Protein AF-W7JHJ1-F1 (afdb_monomer_lite)

Sequence (54 aa):
MDNINNNYLCFNISGKKIKNKKEIFFFFFFFFFFFFFFFFFFFFLKKKKKTEKR

Secondary structure (DSSP, 8-state):
-----------EETTEE---HHHHHHHHHHHHHHHHHHHHHHHHHHHHHHHTT-

Foldseek 3Di:
DDPPPPPPVQPCDPNDGPPDPVVVVVVVVVVVVVVVVVVVVVVVVVVVVVVVVD

Radius of gyration: 20.03 Å; chains: 1; bounding box: 52×25×46 Å

Organism: NCBI:txid1237627

Structure (mmCIF, N/CA/C/O backbone):
data_AF-W7JHJ1-F1
#
_entry.id   AF-W7JHJ1-F1
#
loop_
_atom_site.group_PDB
_atom_site.id
_atom_site.type_symbol
_atom_site.label_atom_id
_atom_site.label_alt_id
_atom_site.label_comp_id
_atom_site.label_asym_id
_atom_site.label_entity_id
_atom_site.label_seq_id
_atom_site.pdbx_PDB_ins_code
_atom_site.Cartn_x
_atom_site.Cartn_y
_atom_site.Cartn_z
_atom_site.occupancy
_atom_site.B_iso_or_equiv
_atom_site.auth_seq_id
_atom_site.auth_comp_id
_atom_site.auth_asym_id
_atom_site.auth_atom_id
_atom_site.pdbx_PDB_model_num
ATOM 1 N N . MET A 1 1 ? 36.232 13.649 -14.894 1.00 42.31 1 MET A N 1
ATOM 2 C CA . MET A 1 1 ? 34.771 13.504 -15.051 1.00 42.31 1 MET A CA 1
ATOM 3 C C . MET A 1 1 ? 34.395 12.190 -14.413 1.00 42.31 1 MET A C 1
ATOM 5 O O . MET A 1 1 ? 34.568 11.147 -15.034 1.00 42.31 1 MET A O 1
ATOM 9 N N . ASP A 1 2 ? 34.001 12.237 -13.146 1.00 38.94 2 ASP A N 1
ATOM 10 C CA . ASP A 1 2 ? 33.685 11.032 -12.395 1.00 38.94 2 ASP A CA 1
ATOM 11 C C . ASP A 1 2 ? 32.412 10.412 -12.950 1.00 38.94 2 ASP A C 1
ATOM 13 O O . ASP A 1 2 ? 31.334 11.009 -12.961 1.00 38.94 2 ASP A O 1
ATOM 17 N N . ASN A 1 3 ? 32.590 9.207 -13.477 1.00 43.66 3 ASN A N 1
ATOM 18 C CA . ASN A 1 3 ? 31.546 8.319 -13.935 1.00 43.66 3 ASN A CA 1
ATOM 19 C C . ASN A 1 3 ? 30.779 7.867 -12.688 1.00 43.66 3 ASN A C 1
ATOM 21 O O . ASN A 1 3 ? 31.062 6.813 -12.116 1.00 43.66 3 ASN A O 1
ATOM 25 N N . ILE A 1 4 ? 29.882 8.733 -12.199 1.00 47.34 4 ILE A N 1
ATOM 26 C CA . ILE A 1 4 ? 28.977 8.441 -11.092 1.00 47.34 4 ILE A CA 1
ATOM 27 C C . ILE A 1 4 ? 28.063 7.348 -11.608 1.00 47.34 4 ILE A C 1
ATOM 29 O O . ILE A 1 4 ? 27.064 7.583 -12.288 1.00 47.34 4 ILE A O 1
ATOM 33 N N . ASN A 1 5 ? 28.515 6.135 -11.324 1.00 45.06 5 ASN A N 1
ATOM 34 C CA . ASN A 1 5 ? 27.818 4.886 -11.446 1.00 45.06 5 ASN A CA 1
ATOM 35 C C . ASN A 1 5 ? 26.381 5.151 -10.995 1.00 45.06 5 ASN A C 1
ATOM 37 O O . ASN A 1 5 ? 26.116 5.329 -9.805 1.00 45.06 5 ASN A O 1
ATOM 41 N N . ASN A 1 6 ? 25.485 5.278 -11.977 1.00 50.62 6 ASN A N 1
ATOM 42 C CA . ASN A 1 6 ? 24.047 5.432 -11.820 1.00 50.62 6 ASN A CA 1
ATOM 43 C C . ASN A 1 6 ? 23.510 4.110 -11.264 1.00 50.62 6 ASN A C 1
ATOM 45 O O . ASN A 1 6 ? 22.770 3.373 -11.914 1.00 50.62 6 ASN A O 1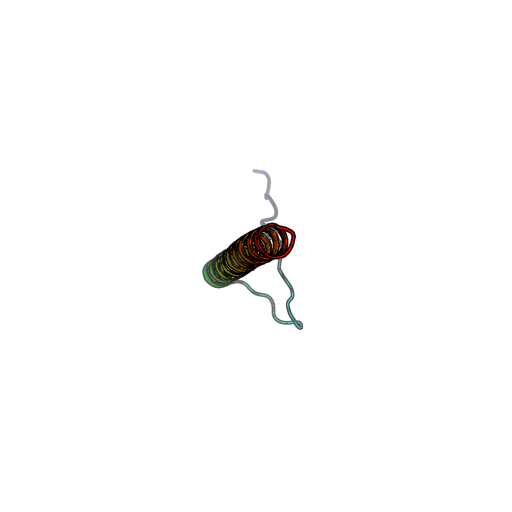
ATOM 49 N N . ASN A 1 7 ? 23.938 3.789 -10.048 1.00 48.59 7 ASN A N 1
ATOM 50 C CA . ASN A 1 7 ? 23.509 2.663 -9.258 1.00 48.59 7 ASN A CA 1
ATOM 51 C C . ASN A 1 7 ? 22.167 3.061 -8.644 1.00 48.59 7 ASN A C 1
ATOM 53 O O . ASN A 1 7 ? 22.005 3.172 -7.431 1.00 48.59 7 ASN A O 1
ATOM 57 N N . TYR A 1 8 ? 21.198 3.365 -9.513 1.00 53.19 8 TYR A N 1
ATOM 58 C CA . TYR A 1 8 ? 19.804 3.353 -9.124 1.00 53.19 8 TYR A CA 1
ATOM 59 C C . TYR A 1 8 ? 19.579 1.959 -8.559 1.00 53.19 8 TYR A C 1
ATOM 61 O O . TYR A 1 8 ? 19.746 0.987 -9.295 1.00 53.19 8 TYR A O 1
ATOM 69 N N . LEU A 1 9 ? 19.297 1.879 -7.255 1.00 53.25 9 LEU A N 1
ATOM 70 C CA . LEU A 1 9 ? 18.925 0.658 -6.546 1.00 53.25 9 LEU A CA 1
ATOM 71 C C . LEU A 1 9 ? 17.983 -0.145 -7.442 1.00 53.25 9 LEU A C 1
ATOM 73 O O . LEU A 1 9 ? 16.807 0.188 -7.596 1.00 53.25 9 LEU A O 1
ATOM 77 N N . CYS A 1 10 ? 18.537 -1.145 -8.126 1.00 54.47 10 CYS A N 1
ATOM 78 C CA . CYS A 1 10 ? 17.785 -1.947 -9.067 1.00 54.47 10 CYS A CA 1
ATOM 79 C C . CYS A 1 10 ? 16.971 -2.899 -8.201 1.00 54.47 10 CYS A C 1
ATOM 81 O O . CYS A 1 10 ? 17.478 -3.922 -7.743 1.00 54.47 10 CYS A O 1
ATOM 83 N N . PHE A 1 11 ? 15.737 -2.501 -7.887 1.00 57.66 11 PHE A N 1
ATOM 84 C CA . PHE A 1 11 ? 14.806 -3.331 -7.139 1.00 57.66 11 PHE A CA 1
ATOM 85 C C . PHE A 1 11 ? 14.473 -4.554 -7.998 1.00 57.66 11 PHE A C 1
ATOM 87 O O . PHE A 1 11 ? 13.663 -4.497 -8.923 1.00 57.66 11 PHE A O 1
ATOM 94 N N . ASN A 1 12 ? 15.160 -5.659 -7.715 1.00 55.12 12 ASN A N 1
ATOM 95 C CA . ASN A 1 12 ? 14.894 -6.961 -8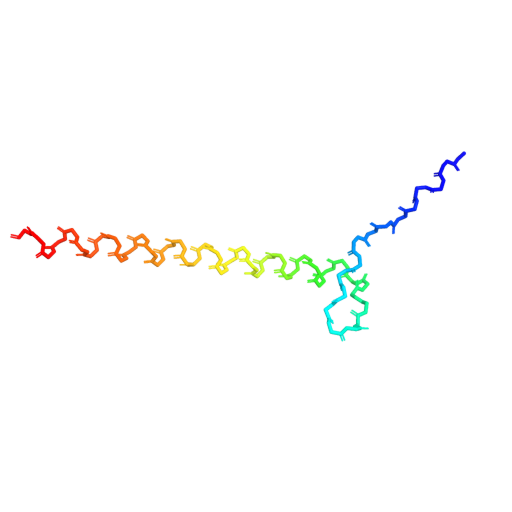.306 1.00 55.12 12 ASN A CA 1
ATOM 96 C C . ASN A 1 12 ? 13.704 -7.580 -7.570 1.00 55.12 12 ASN A C 1
ATOM 98 O O . ASN A 1 12 ? 13.867 -8.303 -6.590 1.00 55.12 12 ASN A O 1
ATOM 102 N N . ILE A 1 13 ? 12.495 -7.296 -8.043 1.00 57.62 13 ILE A N 1
ATOM 103 C CA . ILE A 1 13 ? 11.299 -7.999 -7.584 1.00 57.62 13 ILE A CA 1
ATOM 104 C C . ILE A 1 13 ? 11.102 -9.178 -8.545 1.00 57.62 13 ILE A C 1
ATOM 106 O O . ILE A 1 13 ? 10.785 -8.992 -9.717 1.00 57.62 13 ILE A O 1
ATOM 110 N N . SER A 1 14 ? 11.353 -10.401 -8.066 1.00 54.19 14 SER A N 1
ATOM 111 C CA . SER A 1 14 ? 11.133 -11.650 -8.821 1.00 54.19 14 SER A CA 1
ATOM 112 C C . SER A 1 14 ? 11.992 -11.821 -10.095 1.00 54.19 14 SER A C 1
ATOM 114 O O . SER A 1 14 ? 11.515 -12.253 -11.141 1.00 54.19 14 SER A O 1
ATOM 116 N N . GLY A 1 15 ? 13.273 -11.429 -10.047 1.00 59.31 15 GLY A N 1
ATOM 117 C CA . GLY A 1 15 ? 14.225 -11.608 -11.161 1.00 59.31 15 GLY A CA 1
ATOM 118 C C . GLY A 1 15 ? 14.046 -10.651 -12.350 1.00 59.31 15 GLY A C 1
ATO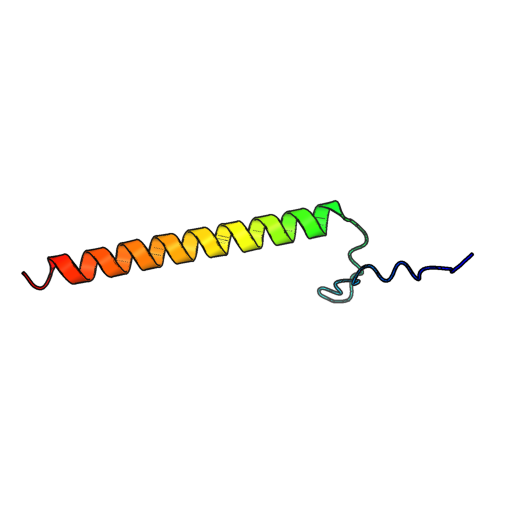M 119 O O . GLY A 1 15 ? 14.856 -10.665 -13.278 1.00 59.31 15 GLY A O 1
ATOM 120 N N . LYS A 1 16 ? 13.033 -9.777 -12.319 1.00 59.06 16 LYS A N 1
ATOM 121 C CA . LYS A 1 16 ? 12.791 -8.766 -13.351 1.00 59.06 16 LYS A CA 1
ATOM 122 C C . LYS A 1 16 ? 13.369 -7.424 -12.896 1.00 59.06 16 LYS A C 1
ATOM 124 O O . LYS A 1 16 ? 12.934 -6.858 -11.897 1.00 59.06 16 LYS A O 1
ATOM 129 N N . LYS A 1 17 ? 14.359 -6.909 -13.635 1.00 62.59 17 LYS A N 1
ATOM 130 C CA . LYS A 1 17 ? 14.932 -5.577 -13.385 1.00 62.59 17 LYS A CA 1
ATOM 131 C C . LYS A 1 17 ? 13.883 -4.509 -13.689 1.00 62.59 17 LYS A C 1
ATOM 133 O O . LYS A 1 17 ? 13.580 -4.261 -14.858 1.00 62.59 17 LYS A O 1
ATOM 138 N N . ILE A 1 18 ? 13.363 -3.854 -12.655 1.00 64.12 18 ILE A N 1
ATOM 139 C CA . ILE A 1 18 ? 12.482 -2.694 -12.808 1.00 64.12 18 ILE A CA 1
ATOM 140 C C . ILE A 1 18 ? 13.352 -1.508 -13.235 1.00 64.12 18 ILE A C 1
ATOM 142 O O . ILE A 1 18 ? 14.078 -0.923 -12.434 1.00 64.12 18 ILE A O 1
ATOM 146 N N . LYS A 1 19 ? 13.327 -1.181 -14.531 1.00 66.75 19 LYS A N 1
ATOM 147 C CA . LYS A 1 19 ? 14.042 -0.020 -15.098 1.00 66.75 19 LYS A CA 1
ATOM 148 C C . LYS A 1 19 ? 13.202 1.264 -15.075 1.00 66.75 19 LYS A C 1
ATOM 150 O O . LYS A 1 19 ? 13.738 2.354 -15.263 1.00 66.75 19 LYS A O 1
ATOM 155 N N . ASN A 1 20 ? 11.894 1.154 -14.846 1.00 73.62 20 ASN A N 1
ATOM 156 C CA . ASN A 1 20 ? 10.962 2.265 -14.989 1.00 73.62 20 ASN A CA 1
ATOM 157 C C . ASN A 1 20 ? 10.823 3.058 -13.683 1.00 73.62 20 ASN A C 1
ATOM 159 O O . ASN A 1 20 ? 10.189 2.610 -12.730 1.00 73.62 20 ASN A O 1
ATOM 163 N N . LYS A 1 21 ? 11.332 4.299 -13.671 1.00 77.31 21 LYS A N 1
ATOM 164 C CA . LYS A 1 21 ? 11.188 5.239 -12.538 1.00 77.31 21 LYS A CA 1
ATOM 165 C C . LYS A 1 21 ? 9.725 5.434 -12.104 1.00 77.31 21 LYS A C 1
ATOM 167 O O . LYS A 1 21 ? 9.455 5.590 -10.918 1.00 77.31 21 LYS A O 1
ATOM 172 N N . LYS A 1 22 ? 8.781 5.383 -13.054 1.00 83.50 22 LYS A N 1
ATOM 173 C CA . LYS A 1 22 ? 7.336 5.501 -12.792 1.00 83.50 22 LYS A CA 1
ATOM 174 C C . LYS A 1 22 ? 6.786 4.337 -11.961 1.00 83.50 22 LYS A C 1
ATOM 176 O O . LYS A 1 22 ? 5.981 4.575 -11.070 1.00 83.50 22 LYS A O 1
ATOM 181 N N . GLU A 1 23 ? 7.233 3.108 -12.221 1.00 81.88 23 GLU A N 1
ATOM 182 C CA . GLU A 1 23 ? 6.778 1.918 -11.484 1.00 81.88 23 GLU A CA 1
ATOM 183 C C . GLU A 1 23 ? 7.255 1.958 -10.032 1.00 81.88 23 GLU A C 1
ATOM 185 O O . GLU A 1 23 ? 6.479 1.690 -9.119 1.00 81.88 23 GLU A O 1
ATOM 190 N N . ILE A 1 24 ? 8.502 2.383 -9.811 1.00 84.06 24 ILE A N 1
ATOM 191 C CA . ILE A 1 24 ? 9.066 2.560 -8.467 1.00 84.06 24 ILE A CA 1
ATOM 192 C C . ILE A 1 24 ? 8.282 3.631 -7.702 1.00 84.06 24 ILE A C 1
ATOM 194 O O . ILE A 1 24 ? 7.880 3.407 -6.564 1.00 84.06 24 ILE A O 1
ATOM 198 N N . PHE A 1 25 ? 8.012 4.777 -8.335 1.00 86.31 25 PHE A N 1
ATOM 199 C CA . PHE A 1 25 ? 7.223 5.841 -7.716 1.00 86.31 25 PHE A CA 1
ATOM 200 C C . PHE A 1 25 ? 5.801 5.378 -7.370 1.00 86.31 25 PHE A C 1
ATOM 202 O O . PHE A 1 25 ? 5.328 5.629 -6.264 1.00 86.31 25 PHE A O 1
ATOM 209 N N . PHE A 1 26 ? 5.141 4.652 -8.278 1.00 87.44 26 PHE A N 1
ATOM 210 C CA . PHE A 1 26 ? 3.811 4.096 -8.035 1.00 87.44 26 PHE A CA 1
ATOM 211 C C . PHE A 1 26 ? 3.811 3.086 -6.880 1.00 87.44 26 PHE A C 1
ATOM 213 O O . PHE A 1 26 ? 2.931 3.137 -6.025 1.00 87.44 26 PHE A O 1
ATOM 220 N N . PHE A 1 27 ? 4.824 2.218 -6.804 1.00 87.50 27 PHE A N 1
ATOM 221 C CA . PHE A 1 27 ? 4.983 1.272 -5.700 1.00 87.50 27 PHE A CA 1
ATOM 222 C C . PHE A 1 27 ? 5.166 1.983 -4.353 1.00 87.50 27 PHE A C 1
ATOM 224 O O . PHE A 1 27 ? 4.487 1.643 -3.385 1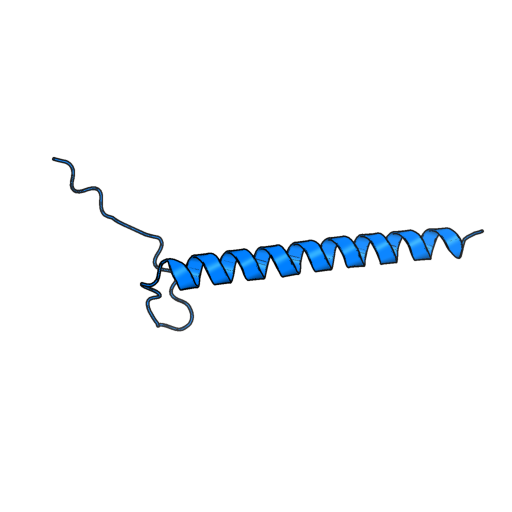.00 87.50 27 PHE A O 1
ATOM 231 N N . PHE A 1 28 ? 6.026 3.006 -4.291 1.00 89.19 28 PHE A N 1
ATOM 232 C CA . PHE A 1 28 ? 6.194 3.812 -3.078 1.00 89.19 28 PHE A CA 1
ATOM 233 C C . PHE A 1 28 ? 4.903 4.531 -2.686 1.00 89.19 28 PHE A C 1
ATOM 235 O O . PHE A 1 28 ? 4.531 4.513 -1.514 1.00 89.19 28 PHE A O 1
ATOM 242 N N . PHE A 1 29 ? 4.198 5.126 -3.650 1.00 92.94 29 PHE A N 1
ATOM 243 C CA . PHE A 1 29 ? 2.919 5.788 -3.401 1.00 92.94 29 PHE A CA 1
ATOM 244 C C . PHE A 1 29 ? 1.885 4.814 -2.828 1.00 92.94 29 PHE A C 1
ATOM 246 O O . PHE A 1 29 ? 1.243 5.109 -1.819 1.00 92.94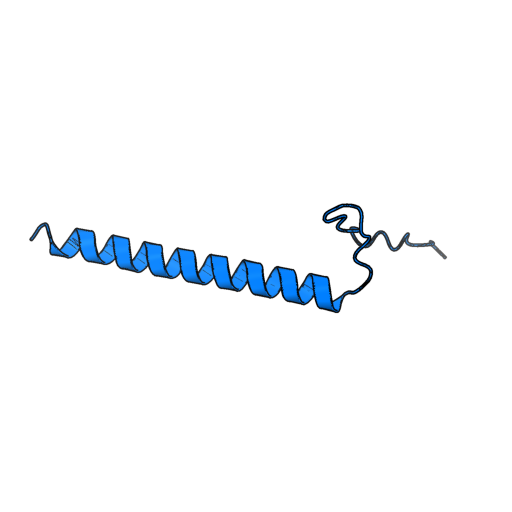 29 PHE A O 1
ATOM 253 N N . PHE A 1 30 ? 1.773 3.626 -3.427 1.00 94.06 30 PHE A N 1
ATOM 254 C CA . PHE A 1 30 ? 0.893 2.567 -2.950 1.00 94.06 30 PHE A CA 1
ATOM 255 C C . PHE A 1 30 ? 1.272 2.144 -1.527 1.00 94.06 30 PHE A C 1
ATOM 257 O O . PHE A 1 30 ? 0.422 2.155 -0.642 1.00 94.06 30 PHE A O 1
ATOM 264 N N . PHE A 1 31 ? 2.550 1.866 -1.261 1.00 94.06 31 PHE A N 1
ATOM 265 C CA . PHE A 1 31 ? 3.020 1.499 0.076 1.00 94.06 31 PHE A CA 1
ATOM 266 C C . PHE A 1 31 ? 2.666 2.557 1.134 1.00 94.06 31 PHE A C 1
ATOM 268 O O . PHE A 1 31 ? 2.123 2.219 2.189 1.00 94.06 31 PHE A O 1
ATOM 275 N N . PHE A 1 32 ? 2.897 3.839 0.837 1.00 95.44 32 PHE A N 1
ATOM 276 C CA . PHE A 1 32 ? 2.509 4.934 1.726 1.00 95.44 32 PHE A CA 1
ATOM 277 C C . PHE A 1 32 ? 0.997 4.981 1.957 1.00 95.44 32 PHE A C 1
ATOM 279 O O . PHE A 1 32 ? 0.566 5.131 3.099 1.00 95.44 32 PHE A O 1
ATOM 286 N N . PHE A 1 33 ? 0.187 4.805 0.911 1.00 96.81 33 PHE A N 1
ATOM 287 C CA . PHE A 1 33 ? -1.270 4.782 1.036 1.00 96.81 33 PHE A CA 1
ATOM 288 C C . PHE A 1 33 ? -1.751 3.675 1.991 1.00 96.81 33 PHE A C 1
ATOM 290 O O . PHE A 1 33 ? -2.549 3.947 2.891 1.00 96.81 33 PHE A O 1
ATOM 297 N N . PHE A 1 34 ? -1.213 2.455 1.871 1.00 96.00 34 PHE A N 1
ATOM 298 C CA . PHE A 1 34 ? -1.534 1.361 2.801 1.00 96.00 34 PHE A CA 1
ATOM 299 C C . PHE A 1 34 ? -1.081 1.654 4.227 1.00 96.00 34 PHE A C 1
ATOM 301 O O . PHE A 1 34 ? -1.820 1.369 5.171 1.00 96.00 34 PHE A O 1
ATOM 308 N N . PHE A 1 35 ? 0.098 2.252 4.400 1.00 95.62 35 PHE A N 1
ATOM 309 C CA . PHE A 1 35 ? 0.593 2.628 5.721 1.00 95.62 35 PHE A CA 1
ATOM 310 C C . PHE A 1 35 ? -0.329 3.650 6.405 1.00 95.62 35 PHE A C 1
ATOM 312 O O . PHE A 1 35 ? -0.700 3.473 7.568 1.00 95.62 35 PHE A O 1
ATOM 319 N N . PHE A 1 36 ? -0.774 4.676 5.672 1.00 95.69 36 PHE A N 1
ATOM 320 C CA . PHE A 1 36 ? -1.737 5.655 6.180 1.00 95.69 36 PHE A CA 1
ATOM 321 C C . PHE A 1 36 ? -3.085 5.020 6.523 1.00 95.69 36 PHE A C 1
ATOM 323 O O . PHE A 1 36 ? -3.636 5.299 7.591 1.00 95.69 36 PHE A O 1
ATOM 330 N N . PHE A 1 37 ? -3.597 4.137 5.662 1.00 95.56 37 PHE A N 1
ATOM 331 C CA . PHE A 1 37 ? -4.843 3.421 5.926 1.00 95.56 37 PHE A CA 1
ATOM 332 C C . PHE A 1 37 ? -4.747 2.568 7.198 1.00 95.56 37 PHE A C 1
ATOM 334 O O . PHE A 1 37 ? -5.635 2.619 8.051 1.00 95.56 37 PHE A O 1
ATOM 341 N N . PHE A 1 38 ? -3.642 1.839 7.373 1.00 95.12 38 PHE A N 1
ATOM 342 C CA . PHE A 1 38 ? -3.405 1.033 8.568 1.00 95.12 38 PHE A CA 1
ATOM 343 C C . PHE A 1 38 ? -3.334 1.894 9.836 1.00 95.12 38 PHE A C 1
ATOM 345 O O . PHE A 1 38 ? -3.963 1.567 10.846 1.00 95.12 38 PHE A O 1
ATOM 352 N N . PHE A 1 39 ? -2.626 3.026 9.784 1.00 94.56 39 PHE A N 1
ATOM 353 C CA . PHE A 1 39 ? -2.535 3.948 10.916 1.00 94.56 39 PHE A CA 1
ATOM 354 C C . PHE A 1 39 ? -3.907 4.515 11.302 1.00 94.56 39 PHE A C 1
ATOM 356 O O . PHE A 1 39 ? -4.267 4.554 12.482 1.00 94.56 39 PHE A O 1
ATOM 363 N N . PHE A 1 40 ? -4.707 4.900 10.307 1.00 93.81 40 PHE A N 1
ATOM 364 C CA . PHE A 1 40 ? -6.066 5.385 10.522 1.00 93.81 40 PHE A CA 1
ATOM 365 C C . PHE A 1 40 ? -6.959 4.303 11.138 1.00 93.81 40 PHE A C 1
ATOM 367 O O . PHE A 1 40 ? -7.629 4.549 12.142 1.00 93.81 40 PHE A O 1
ATOM 374 N N . PHE A 1 41 ? -6.914 3.081 10.608 1.00 93.81 41 PHE A N 1
ATOM 375 C CA . PHE A 1 41 ? -7.655 1.949 11.157 1.00 93.81 41 PHE A CA 1
ATOM 376 C C . PHE A 1 41 ? -7.278 1.672 12.621 1.00 93.81 41 PHE A C 1
ATOM 378 O O . PHE A 1 41 ? -8.156 1.530 13.479 1.00 93.81 41 PHE A O 1
ATOM 385 N N . PHE A 1 42 ? -5.982 1.688 12.941 1.00 92.94 42 PHE A N 1
ATOM 386 C CA . PHE A 1 42 ? -5.498 1.513 14.309 1.00 92.94 42 PHE A CA 1
ATOM 387 C C . PHE A 1 42 ? -5.997 2.624 15.246 1.00 92.94 42 PHE A C 1
ATOM 389 O O . PHE A 1 42 ? -6.406 2.360 16.381 1.00 92.94 42 PHE A O 1
ATOM 396 N N . PHE A 1 43 ? -6.030 3.868 14.767 1.00 91.25 43 PHE A N 1
ATOM 397 C CA . PHE A 1 43 ? -6.562 4.994 15.529 1.00 91.25 43 PHE A CA 1
ATOM 398 C C . PHE A 1 4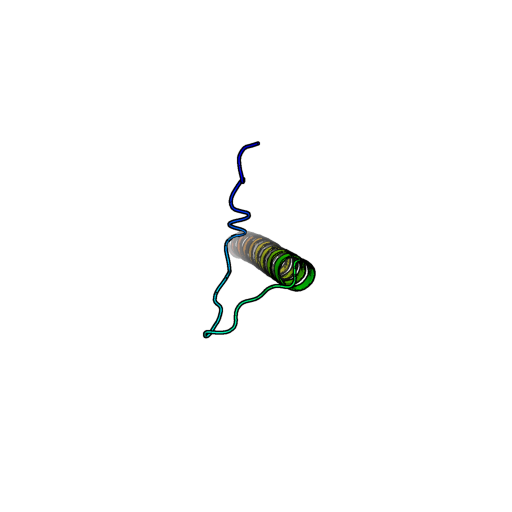3 ? -8.063 4.840 15.825 1.00 91.25 43 PHE A C 1
ATOM 400 O O . PHE A 1 43 ? -8.503 5.084 16.954 1.00 91.25 43 PHE A O 1
ATOM 407 N N . PHE A 1 44 ? -8.846 4.364 14.854 1.00 89.56 44 PHE A N 1
ATOM 408 C CA . PHE A 1 44 ? -10.268 4.061 15.046 1.00 89.56 44 PHE A CA 1
ATOM 409 C C . PHE A 1 44 ? -10.498 2.923 16.042 1.00 89.56 44 PHE A C 1
ATOM 411 O O . PHE A 1 44 ? -11.341 3.050 16.936 1.00 89.56 44 PHE A O 1
ATOM 418 N N . LEU A 1 45 ? -9.717 1.845 15.953 1.00 88.25 45 LEU A N 1
ATOM 419 C CA . LEU A 1 45 ? -9.768 0.748 16.924 1.00 88.25 45 LEU A CA 1
ATOM 420 C C . LEU A 1 45 ? -9.445 1.226 18.345 1.00 88.25 45 LEU A C 1
ATOM 422 O O . LEU A 1 45 ? -10.125 0.845 19.302 1.00 88.25 45 LEU A O 1
ATOM 426 N N . LYS A 1 46 ? -8.442 2.099 18.493 1.00 84.06 46 LYS A N 1
ATOM 427 C CA . LYS A 1 46 ? -8.065 2.666 19.794 1.00 84.06 46 LYS A CA 1
ATOM 428 C C . LYS A 1 46 ? -9.179 3.530 20.391 1.00 84.06 46 LYS A C 1
ATOM 430 O O . LYS A 1 46 ? -9.380 3.490 21.604 1.00 84.06 46 LYS A O 1
ATOM 435 N N . LYS A 1 47 ? -9.925 4.271 19.563 1.00 79.25 47 LYS A N 1
ATOM 436 C CA . LYS A 1 47 ? -11.089 5.052 20.013 1.00 79.25 47 LYS A CA 1
ATOM 437 C C . LYS A 1 47 ? -12.233 4.164 20.505 1.00 79.25 47 LYS A C 1
ATOM 439 O O . LYS A 1 47 ? -12.765 4.444 21.574 1.00 79.25 47 LYS A O 1
ATOM 444 N N . LYS A 1 48 ? -12.563 3.077 19.795 1.00 73.25 48 LYS A N 1
ATOM 445 C CA . LYS A 1 48 ? -13.655 2.167 20.200 1.00 73.25 48 LYS A CA 1
ATOM 446 C C . LYS A 1 48 ? -13.438 1.557 21.590 1.00 73.25 48 LYS A C 1
ATOM 448 O O . LYS A 1 48 ? -14.351 1.577 22.406 1.00 73.25 48 LYS A O 1
ATOM 453 N N . LYS A 1 49 ? -12.209 1.135 21.916 1.00 68.00 49 LYS A N 1
ATOM 454 C CA . LYS A 1 49 ? -11.882 0.558 23.238 1.00 68.00 49 LYS A CA 1
ATOM 455 C C . LYS A 1 49 ? -12.065 1.521 24.419 1.00 68.00 49 LYS A C 1
ATOM 457 O O . LYS A 1 49 ? -12.117 1.070 25.559 1.00 68.00 49 LYS A O 1
ATOM 462 N N . LYS A 1 50 ? -12.117 2.837 24.183 1.00 60.53 50 LYS A N 1
ATOM 463 C CA . LYS A 1 50 ? -12.282 3.833 25.254 1.00 60.53 50 LYS A CA 1
ATOM 464 C C . LYS A 1 50 ? -13.753 4.089 25.599 1.00 60.53 50 LYS A C 1
ATOM 466 O O . LYS A 1 50 ? -14.027 4.541 26.705 1.00 60.53 50 LYS A O 1
ATOM 471 N N . THR A 1 51 ? -14.673 3.782 24.687 1.00 60.50 51 THR A N 1
ATOM 472 C CA . THR A 1 51 ? -16.117 3.984 24.882 1.00 60.50 51 THR A CA 1
ATOM 473 C C . THR A 1 51 ? -16.783 2.803 25.586 1.00 60.50 51 THR A C 1
ATOM 475 O O . THR A 1 51 ? -17.780 2.998 26.253 1.00 60.50 51 THR A O 1
ATOM 478 N N . GLU A 1 52 ? -16.206 1.603 25.505 1.00 59.78 52 GLU A N 1
ATOM 479 C CA . GLU A 1 52 ? -16.751 0.378 26.121 1.00 59.78 52 GLU A CA 1
ATOM 480 C C . GLU A 1 52 ? -16.346 0.195 27.602 1.00 59.78 52 GLU A C 1
ATOM 482 O O . GLU A 1 52 ? -16.804 -0.717 28.276 1.00 59.78 52 GLU A O 1
ATOM 487 N N . LYS A 1 53 ? -15.468 1.064 28.123 1.00 57.72 53 LYS A N 1
ATOM 488 C CA . LYS A 1 53 ? -15.011 1.066 29.529 1.00 57.72 53 LYS A CA 1
ATOM 489 C C . LYS A 1 53 ? -15.663 2.150 30.401 1.00 57.72 53 LYS A C 1
ATOM 491 O O . LYS A 1 53 ? -15.231 2.337 31.538 1.00 57.72 53 LYS A O 1
ATOM 496 N N . ARG A 1 54 ? -16.635 2.888 29.866 1.00 49.38 54 ARG A N 1
ATOM 497 C CA . ARG A 1 54 ? -17.521 3.790 30.616 1.00 49.38 54 ARG A CA 1
ATOM 498 C C . ARG A 1 54 ? -18.925 3.223 30.575 1.00 49.38 54 ARG A C 1
ATOM 500 O O . ARG A 1 54 ? -19.614 3.396 31.596 1.00 49.38 54 ARG A O 1
#

pLDDT: mean 73.2, std 18.51, range [38.94, 96.81]